Protein AF-A0A4U9DDW9-F1 (afdb_monomer_lite)

InterPro domains:
  IPR001584 Integrase, catalytic core [PF13333] (14-63)

Organism: Raoultella terrigena (NCBI:txid577)

pLDDT: mean 79.27, std 14.45, range [36.47, 94.94]

Structure (mmCIF, N/CA/C/O backbone):
data_AF-A0A4U9DDW9-F1
#
_entry.id   AF-A0A4U9DDW9-F1
#
loop_
_atom_site.group_PDB
_atom_site.id
_atom_site.type_symbol
_atom_site.label_atom_id
_atom_site.label_alt_id
_atom_site.label_comp_id
_atom_site.label_asym_id
_atom_site.label_entity_id
_atom_site.label_seq_id
_atom_site.pdbx_PDB_ins_code
_atom_site.Cartn_x
_atom_site.Cartn_y
_atom_site.Cartn_z
_atom_site.occupancy
_atom_site.B_iso_or_equiv
_atom_site.auth_seq_id
_atom_site.auth_comp_id
_atom_site.auth_asym_id
_atom_site.auth_atom_id
_atom_site.pdbx_PDB_model_num
ATOM 1 N N . MET A 1 1 ? 6.945 17.545 -23.237 1.00 42.81 1 MET A N 1
ATOM 2 C CA . MET A 1 1 ? 7.252 17.511 -21.789 1.00 42.81 1 MET A CA 1
ATOM 3 C C . MET A 1 1 ? 5.961 17.562 -20.966 1.00 42.81 1 MET A C 1
ATOM 5 O O . MET A 1 1 ? 5.331 18.611 -20.961 1.00 42.81 1 MET A O 1
ATOM 9 N N . PRO A 1 2 ? 5.550 16.480 -20.270 1.00 47.56 2 PRO A N 1
ATOM 10 C CA . PRO A 1 2 ? 4.644 16.615 -19.127 1.00 47.56 2 PRO A CA 1
ATOM 11 C C . PRO A 1 2 ? 5.118 15.752 -17.942 1.00 47.56 2 PRO A C 1
ATOM 13 O O . PRO A 1 2 ? 4.686 14.618 -17.761 1.00 47.56 2 PRO A O 1
ATOM 16 N N . VAL A 1 3 ? 6.007 16.285 -17.102 1.00 51.47 3 VAL A N 1
ATOM 17 C CA . VAL A 1 3 ? 6.536 15.564 -15.921 1.00 51.47 3 VAL A CA 1
ATOM 18 C C . VAL A 1 3 ? 5.579 15.639 -14.712 1.00 51.47 3 VAL A C 1
ATOM 20 O O . VAL A 1 3 ? 5.756 14.929 -13.730 1.00 51.47 3 VAL A O 1
ATOM 23 N N . ARG A 1 4 ? 4.496 16.433 -14.777 1.00 42.06 4 ARG A N 1
ATOM 24 C CA . ARG A 1 4 ? 3.592 16.662 -13.628 1.00 42.06 4 ARG A CA 1
ATOM 25 C C . ARG A 1 4 ? 2.384 15.718 -13.522 1.00 42.06 4 ARG A C 1
ATOM 27 O O . ARG A 1 4 ? 1.755 15.679 -12.474 1.00 42.06 4 ARG A O 1
ATOM 34 N N . GLN A 1 5 ? 2.051 14.932 -14.552 1.00 36.47 5 GLN A N 1
ATOM 35 C CA . GLN A 1 5 ? 0.826 14.103 -14.543 1.00 36.47 5 GLN A CA 1
ATOM 36 C C . GLN A 1 5 ? 0.997 12.711 -13.902 1.00 36.47 5 GLN A C 1
ATOM 38 O O . GLN A 1 5 ? 0.019 12.035 -13.577 1.00 36.47 5 GLN A O 1
ATOM 43 N N . THR A 1 6 ? 2.233 12.244 -13.726 1.00 47.38 6 THR A N 1
ATOM 44 C CA . THR A 1 6 ? 2.529 10.879 -13.261 1.00 47.38 6 THR A CA 1
ATOM 45 C C . THR A 1 6 ? 2.465 10.723 -11.743 1.00 47.38 6 THR A C 1
ATOM 47 O O . THR A 1 6 ? 2.155 9.624 -11.277 1.00 47.38 6 THR A O 1
ATOM 50 N N . GLN A 1 7 ? 2.698 11.795 -10.977 1.00 51.66 7 GLN A N 1
ATOM 51 C CA . GLN A 1 7 ? 2.672 11.761 -9.512 1.00 51.66 7 GLN A CA 1
ATOM 52 C C . GLN A 1 7 ? 1.238 11.568 -8.988 1.00 51.66 7 GLN A C 1
ATOM 54 O O . GLN A 1 7 ? 0.958 10.611 -8.269 1.00 51.66 7 GLN A O 1
ATOM 59 N N . THR A 1 8 ? 0.290 12.368 -9.483 1.00 52.25 8 THR A N 1
ATOM 60 C CA . THR A 1 8 ? -1.118 12.369 -9.045 1.00 52.25 8 THR A CA 1
ATOM 61 C C . THR A 1 8 ? -1.835 11.035 -9.300 1.00 52.25 8 THR A C 1
ATOM 63 O O . THR A 1 8 ? -2.724 10.637 -8.547 1.00 52.25 8 THR A O 1
ATOM 66 N N . ARG A 1 9 ? -1.441 10.288 -10.346 1.00 60.81 9 ARG A N 1
ATOM 67 C CA . ARG A 1 9 ? -2.012 8.959 -10.643 1.00 60.81 9 ARG A CA 1
ATOM 68 C C . ARG A 1 9 ? -1.486 7.845 -9.729 1.00 60.81 9 ARG A C 1
ATOM 70 O O . ARG A 1 9 ? -2.202 6.861 -9.534 1.00 60.81 9 ARG A O 1
ATOM 77 N N . ARG A 1 10 ? -0.265 7.955 -9.185 1.00 66.25 10 ARG A N 1
ATOM 78 C CA . ARG A 1 10 ? 0.292 6.941 -8.263 1.00 66.25 10 ARG A CA 1
ATOM 79 C C . ARG A 1 10 ? -0.380 7.009 -6.899 1.00 66.25 10 ARG A C 1
ATOM 81 O O . ARG A 1 10 ? -0.808 5.970 -6.403 1.00 66.25 10 ARG A O 1
ATOM 88 N N . ASP A 1 11 ? -0.551 8.215 -6.366 1.00 68.31 11 ASP A N 1
ATOM 89 C CA . ASP A 1 11 ? -1.137 8.431 -5.040 1.00 68.31 11 ASP A CA 1
ATOM 90 C C . ASP A 1 11 ? -2.576 7.914 -4.966 1.00 68.31 11 ASP A C 1
ATOM 92 O O . ASP A 1 11 ? -2.960 7.260 -3.997 1.00 68.31 11 ASP A O 1
ATOM 96 N N . ARG A 1 12 ? -3.360 8.113 -6.035 1.00 79.06 12 ARG A N 1
ATOM 97 C CA . ARG A 1 12 ? -4.722 7.568 -6.131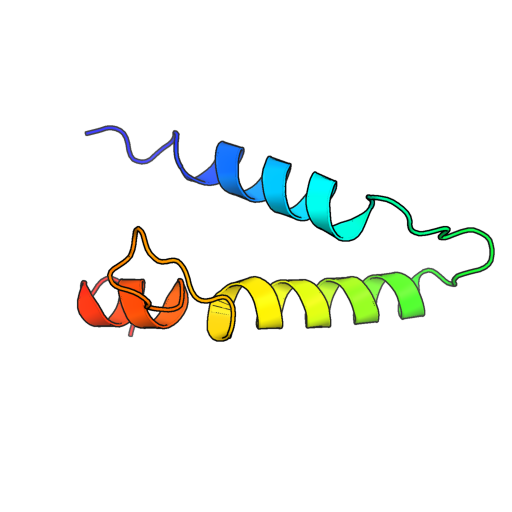 1.00 79.06 12 ARG A CA 1
ATOM 98 C C . ARG A 1 12 ? -4.746 6.037 -6.067 1.00 79.06 12 ARG A C 1
ATOM 100 O O . ARG A 1 12 ? -5.622 5.477 -5.417 1.00 79.06 12 ARG A O 1
ATOM 107 N N . ARG A 1 13 ? -3.808 5.354 -6.734 1.00 81.25 13 ARG A N 1
ATOM 108 C CA . ARG A 1 13 ? -3.743 3.882 -6.726 1.00 81.25 13 ARG A CA 1
ATOM 109 C C . ARG A 1 13 ? -3.348 3.329 -5.366 1.00 81.25 13 ARG A C 1
ATOM 111 O O . ARG A 1 13 ? -3.997 2.402 -4.910 1.00 81.25 13 ARG A O 1
ATOM 118 N N . ILE A 1 14 ? -2.334 3.912 -4.728 1.00 85.12 14 ILE A N 1
ATOM 119 C CA . ILE A 1 14 ? -1.870 3.473 -3.403 1.00 85.12 14 ILE A CA 1
ATOM 120 C C . ILE A 1 14 ? -2.993 3.616 -2.379 1.00 85.12 14 ILE A C 1
ATOM 122 O O . ILE A 1 14 ? -3.276 2.667 -1.656 1.00 85.12 14 ILE A O 1
ATOM 126 N N . LYS A 1 15 ? -3.677 4.769 -2.366 1.00 83.62 15 LYS A N 1
ATOM 127 C CA . LYS A 1 15 ? -4.834 4.985 -1.491 1.00 83.62 15 LYS A CA 1
ATOM 128 C C . LYS A 1 15 ? -5.911 3.930 -1.758 1.00 83.62 15 LYS A C 1
ATOM 130 O O . LYS A 1 15 ? -6.320 3.234 -0.841 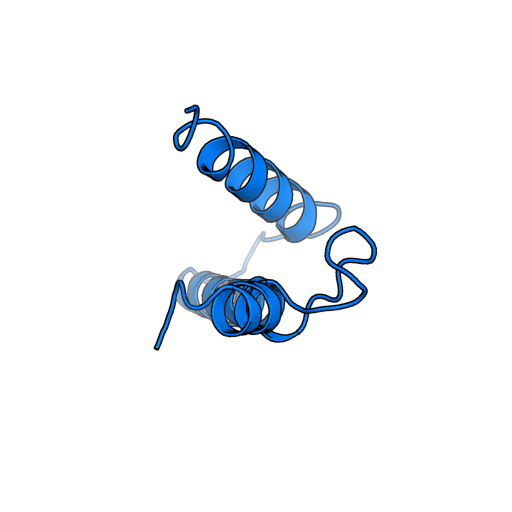1.00 83.62 15 LYS A O 1
ATOM 135 N N . ASN A 1 16 ? -6.311 3.733 -3.013 1.00 87.94 16 ASN A N 1
ATOM 136 C CA . ASN A 1 16 ? -7.351 2.755 -3.321 1.00 87.94 16 ASN A CA 1
ATOM 137 C C . ASN A 1 16 ? -6.953 1.320 -2.926 1.00 87.94 16 ASN A C 1
ATOM 139 O O . ASN A 1 16 ? -7.722 0.647 -2.262 1.00 87.94 16 ASN A O 1
ATOM 143 N N . GLU A 1 17 ? -5.752 0.858 -3.281 1.00 86.31 17 GLU A N 1
ATOM 144 C CA . GLU A 1 17 ? -5.288 -0.510 -2.998 1.00 86.31 17 GLU A CA 1
ATOM 145 C C . GLU A 1 17 ? -5.073 -0.770 -1.493 1.00 86.31 17 GLU A C 1
ATOM 147 O O . GLU A 1 17 ? -5.345 -1.870 -1.019 1.00 86.31 17 GLU A O 1
ATOM 152 N N . MET A 1 18 ? -4.602 0.219 -0.723 1.00 86.88 18 MET A N 1
ATOM 153 C CA . MET A 1 18 ? -4.345 0.043 0.712 1.00 86.88 18 MET A CA 1
ATOM 154 C C . MET A 1 18 ? -5.636 -0.017 1.539 1.00 86.88 18 MET A C 1
ATOM 156 O O . MET A 1 18 ? -5.705 -0.799 2.494 1.00 86.88 18 MET A O 1
ATOM 160 N N . PHE A 1 19 ? -6.626 0.809 1.181 1.00 84.88 19 PHE A N 1
ATOM 161 C CA . PHE A 1 19 ? -7.883 0.959 1.920 1.00 84.88 19 PHE A CA 1
ATOM 162 C C . PHE A 1 19 ? -8.998 0.016 1.442 1.00 84.88 19 PHE A C 1
ATOM 164 O O . PHE A 1 19 ? -9.979 -0.162 2.158 1.00 84.88 19 PHE A O 1
ATOM 171 N N . TYR A 1 20 ? -8.875 -0.606 0.266 1.00 86.31 20 TYR A N 1
ATOM 172 C CA . TYR A 1 20 ? -9.919 -1.492 -0.249 1.00 86.31 20 TYR A CA 1
ATOM 173 C C . TYR A 1 20 ? -10.063 -2.766 0.594 1.00 86.31 20 TYR A C 1
ATOM 175 O O . TYR A 1 20 ? -9.108 -3.525 0.753 1.00 86.31 20 TYR A O 1
ATOM 183 N N . GLY A 1 21 ? -11.273 -3.008 1.110 1.00 82.56 21 GLY A N 1
ATOM 184 C CA . GLY A 1 21 ? -11.634 -4.244 1.813 1.00 82.56 21 GLY A CA 1
ATOM 185 C C . GLY A 1 21 ? -10.938 -4.456 3.160 1.00 82.56 21 GLY A C 1
ATOM 186 O O . GLY A 1 21 ? -10.929 -5.581 3.655 1.00 82.56 21 GLY A O 1
ATOM 187 N N . ARG A 1 22 ? -10.338 -3.411 3.747 1.00 84.56 22 ARG A N 1
ATOM 188 C CA . ARG A 1 22 ? -9.674 -3.495 5.051 1.00 84.56 22 ARG A CA 1
ATOM 189 C C . ARG A 1 22 ? -10.350 -2.587 6.066 1.00 84.56 22 ARG A C 1
ATOM 191 O O . ARG A 1 22 ? -10.497 -1.393 5.817 1.00 84.56 22 ARG A O 1
ATOM 198 N N . ASP A 1 23 ? -10.700 -3.161 7.211 1.00 86.19 23 ASP A N 1
ATOM 199 C CA . ASP A 1 23 ? -11.128 -2.395 8.372 1.00 86.19 23 ASP A CA 1
ATOM 200 C C . ASP A 1 23 ? -9.901 -1.893 9.143 1.00 86.19 23 ASP A C 1
ATOM 202 O O . ASP A 1 23 ? -8.941 -2.632 9.375 1.00 86.19 23 ASP A O 1
ATOM 206 N N . TRP A 1 24 ? -9.931 -0.613 9.496 1.00 86.25 24 TRP A N 1
ATOM 207 C CA . TRP A 1 24 ? -8.898 0.057 10.282 1.00 86.25 24 TRP A CA 1
ATOM 208 C C . TRP A 1 24 ? -9.414 0.479 11.663 1.00 86.25 24 TRP A C 1
ATOM 210 O O . TRP A 1 24 ? -8.671 1.096 12.428 1.00 86.25 24 TRP A O 1
ATOM 220 N N . ALA A 1 25 ? -10.664 0.146 12.002 1.00 89.31 25 ALA A N 1
ATOM 221 C CA . ALA A 1 25 ? -11.221 0.375 13.323 1.00 89.31 25 ALA A CA 1
ATOM 222 C C . ALA A 1 25 ? -10.381 -0.343 14.393 1.00 89.31 25 ALA A C 1
ATOM 224 O O . ALA A 1 25 ? -10.020 -1.512 14.262 1.00 89.31 25 ALA A O 1
ATOM 225 N N . GLY A 1 26 ? -10.023 0.382 15.454 1.00 90.56 26 GLY A N 1
ATOM 226 C CA . GLY A 1 26 ? -9.235 -0.154 16.570 1.00 90.56 26 GLY A CA 1
ATOM 227 C C . GLY A 1 26 ? -7.727 -0.295 16.316 1.00 90.56 26 GLY A C 1
ATOM 228 O O . GLY A 1 26 ? -7.000 -0.705 17.222 1.00 90.56 26 GLY A O 1
ATOM 229 N N . ILE A 1 27 ? -7.216 0.067 15.132 1.00 91.12 27 ILE A N 1
ATOM 230 C CA . ILE A 1 27 ? -5.768 0.128 14.887 1.00 91.12 27 ILE A CA 1
ATOM 231 C C . ILE A 1 27 ? -5.208 1.441 15.446 1.00 91.12 27 ILE A C 1
ATOM 233 O O . ILE A 1 27 ? -5.716 2.524 15.164 1.00 91.12 27 ILE A O 1
ATOM 237 N N . THR A 1 28 ? -4.129 1.352 16.231 1.00 94.94 28 THR A N 1
ATOM 238 C CA . THR A 1 28 ? -3.434 2.540 16.742 1.00 94.94 28 THR A CA 1
ATOM 239 C C . THR A 1 28 ? -2.717 3.282 15.620 1.00 94.94 28 THR A C 1
ATOM 241 O O . THR A 1 28 ? -2.278 2.6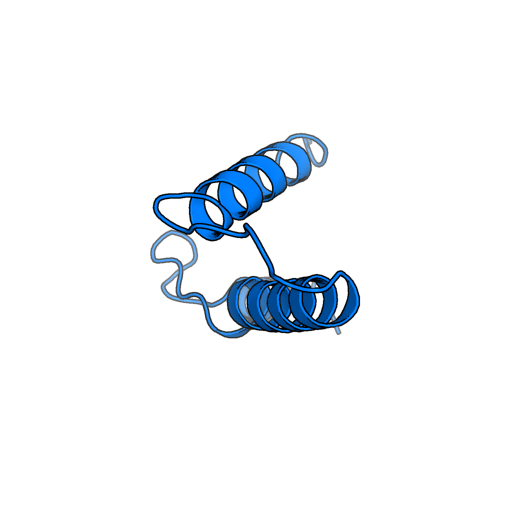85 14.631 1.00 94.94 28 THR A O 1
ATOM 244 N N . LEU A 1 29 ? -2.536 4.591 15.796 1.00 92.12 29 LEU A N 1
ATOM 245 C CA . LEU A 1 29 ? -1.860 5.427 14.808 1.00 92.12 29 LEU A CA 1
ATOM 246 C C . LEU A 1 29 ? -0.447 4.912 14.476 1.00 92.12 29 LEU A C 1
ATOM 248 O O . LEU A 1 29 ? -0.069 4.868 13.309 1.00 92.12 29 LEU A O 1
ATOM 252 N N . GLU A 1 30 ? 0.316 4.445 15.466 1.00 94.31 30 GLU A N 1
ATOM 253 C CA . GLU A 1 30 ? 1.670 3.912 15.241 1.00 94.31 30 GLU A CA 1
ATOM 254 C C . GLU A 1 30 ? 1.659 2.643 14.383 1.00 94.31 30 GLU A C 1
ATOM 256 O O . GLU A 1 30 ? 2.460 2.504 13.454 1.00 94.31 30 GLU A O 1
ATOM 261 N N . LYS A 1 31 ? 0.719 1.724 14.646 1.00 92.25 31 LYS A N 1
ATOM 262 C CA . LYS A 1 31 ? 0.556 0.508 13.839 1.00 92.25 31 LYS A CA 1
ATOM 263 C C . LYS A 1 31 ? 0.149 0.853 12.413 1.00 92.25 31 LYS A C 1
ATOM 265 O O . LYS A 1 31 ? 0.664 0.243 11.476 1.00 92.25 31 LYS A O 1
ATOM 270 N N . PHE A 1 32 ? -0.724 1.844 12.246 1.00 91.69 32 PHE A N 1
ATOM 271 C CA . PHE A 1 32 ? -1.113 2.343 10.933 1.00 91.69 32 PHE A CA 1
ATOM 272 C C . PHE A 1 32 ? 0.088 2.914 10.163 1.00 91.69 32 PHE A C 1
ATOM 274 O O . PHE A 1 32 ? 0.315 2.524 9.018 1.00 91.69 32 PHE A O 1
ATOM 281 N N . ILE A 1 33 ? 0.903 3.765 10.799 1.00 93.25 33 ILE A N 1
ATOM 282 C CA . ILE A 1 33 ? 2.111 4.346 10.190 1.00 93.25 33 ILE A CA 1
ATOM 283 C C . ILE A 1 33 ? 3.104 3.249 9.788 1.00 93.25 33 ILE A C 1
ATOM 285 O O . ILE A 1 33 ? 3.621 3.268 8.672 1.00 93.25 33 ILE A O 1
ATOM 289 N N . CYS A 1 34 ? 3.333 2.255 10.650 1.00 94.06 34 CYS A N 1
ATOM 290 C CA . CYS A 1 34 ? 4.221 1.134 10.342 1.00 94.06 34 CYS A CA 1
ATOM 291 C C . CYS A 1 34 ? 3.723 0.320 9.133 1.00 94.06 34 CYS A C 1
ATOM 293 O O . CYS A 1 34 ? 4.505 -0.036 8.245 1.00 94.06 34 CYS A O 1
ATOM 295 N N . PHE A 1 35 ? 2.413 0.064 9.060 1.00 91.19 35 PHE A N 1
ATOM 296 C CA . PHE A 1 35 ? 1.800 -0.602 7.911 1.00 91.19 35 PHE A CA 1
ATOM 297 C C . PHE A 1 35 ? 1.953 0.208 6.627 1.00 91.19 35 PHE A C 1
ATOM 299 O O . PHE A 1 35 ? 2.299 -0.356 5.587 1.00 91.19 35 PHE A O 1
ATOM 306 N N . LEU A 1 36 ? 1.714 1.517 6.702 1.00 91.44 36 LEU A N 1
ATOM 307 C CA . LEU A 1 36 ? 1.846 2.431 5.577 1.00 91.44 36 LEU A CA 1
ATOM 308 C C . LEU A 1 36 ? 3.286 2.454 5.045 1.00 91.44 36 LEU A C 1
ATOM 310 O O . LEU A 1 36 ? 3.482 2.277 3.844 1.00 91.44 36 LEU A O 1
ATOM 314 N N . ASP A 1 37 ? 4.287 2.598 5.919 1.00 92.81 37 ASP A N 1
ATOM 315 C CA . ASP A 1 37 ? 5.705 2.600 5.528 1.00 92.81 37 ASP A CA 1
ATOM 316 C C . ASP A 1 37 ? 6.094 1.287 4.837 1.00 92.81 37 ASP A C 1
ATOM 318 O O . ASP A 1 37 ? 6.618 1.285 3.717 1.00 92.81 37 ASP A O 1
ATOM 322 N N . ARG A 1 38 ? 5.742 0.145 5.443 1.00 91.62 38 ARG A N 1
ATOM 323 C CA . ARG A 1 38 ? 6.017 -1.174 4.859 1.00 91.62 38 ARG A CA 1
ATOM 324 C C . ARG A 1 38 ? 5.341 -1.345 3.498 1.00 91.62 38 ARG A C 1
ATOM 326 O O . ARG A 1 38 ? 5.955 -1.874 2.569 1.00 91.62 38 ARG A O 1
ATOM 333 N N . TYR A 1 39 ? 4.095 -0.895 3.367 1.00 90.69 39 TYR A N 1
ATOM 334 C CA . TYR A 1 39 ? 3.349 -0.984 2.116 1.00 90.69 39 TYR A CA 1
ATOM 335 C C . TYR A 1 39 ? 3.966 -0.110 1.018 1.00 90.69 39 TYR A C 1
ATOM 337 O O . TYR A 1 39 ? 4.135 -0.574 -0.110 1.00 90.69 39 TYR A O 1
ATOM 345 N N . ILE A 1 40 ? 4.372 1.122 1.341 1.00 89.56 40 ILE A N 1
ATOM 346 C CA . ILE A 1 40 ? 5.033 2.035 0.398 1.00 89.56 40 ILE A CA 1
ATOM 347 C C . ILE A 1 40 ? 6.367 1.454 -0.087 1.00 89.56 40 ILE A C 1
ATOM 349 O O . ILE A 1 40 ? 6.638 1.474 -1.293 1.00 89.56 40 ILE A O 1
ATOM 353 N N . ARG A 1 41 ? 7.190 0.898 0.813 1.00 89.69 41 ARG A N 1
ATOM 354 C CA . ARG A 1 41 ? 8.451 0.235 0.434 1.00 89.69 41 ARG A CA 1
ATOM 355 C C . ARG A 1 41 ? 8.203 -0.926 -0.522 1.00 89.69 41 ARG A C 1
ATOM 357 O O . ARG A 1 41 ? 8.782 -0.967 -1.608 1.00 89.69 41 ARG A O 1
ATOM 364 N N . TRP A 1 42 ? 7.263 -1.812 -0.187 1.00 88.38 42 TRP A N 1
ATOM 365 C CA . TRP A 1 42 ? 6.878 -2.920 -1.066 1.00 88.38 42 TRP A CA 1
ATOM 366 C C . TRP A 1 42 ? 6.387 -2.432 -2.439 1.00 88.38 42 TRP A C 1
ATOM 368 O O . TRP A 1 42 ? 6.826 -2.940 -3.476 1.00 88.38 42 TRP A O 1
ATOM 378 N N . TYR A 1 43 ? 5.532 -1.405 -2.464 1.00 86.38 43 TYR A N 1
ATOM 379 C CA . TYR A 1 43 ? 4.983 -0.829 -3.692 1.00 86.38 43 TYR A CA 1
ATOM 380 C C . TYR A 1 43 ? 6.076 -0.280 -4.619 1.00 86.38 43 TYR A C 1
ATOM 382 O O . TYR A 1 43 ? 5.981 -0.402 -5.842 1.00 86.38 43 TYR A O 1
ATOM 390 N N . ASN A 1 44 ? 7.124 0.316 -4.049 1.00 83.88 44 ASN A N 1
ATOM 391 C CA . ASN A 1 44 ? 8.228 0.896 -4.807 1.00 83.88 44 ASN A CA 1
ATOM 392 C C . ASN A 1 44 ? 9.258 -0.143 -5.265 1.00 83.88 44 ASN A C 1
ATOM 394 O O . ASN A 1 44 ? 9.745 -0.065 -6.396 1.00 83.88 44 ASN A O 1
ATOM 398 N N . GLU A 1 45 ? 9.596 -1.102 -4.407 1.00 83.31 45 GLU A N 1
ATOM 399 C CA . GLU A 1 45 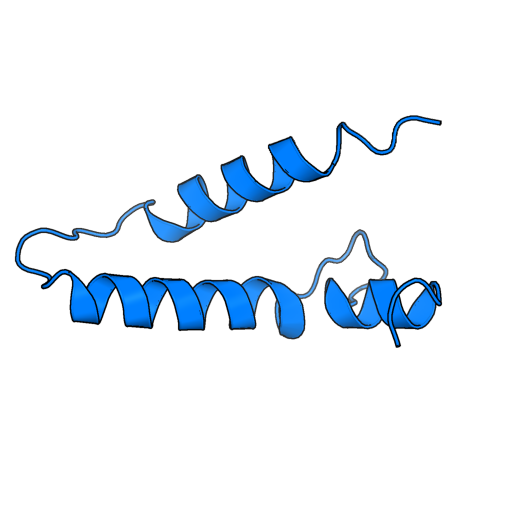? 10.740 -1.994 -4.619 1.00 83.31 45 GLU A CA 1
ATOM 400 C C . GLU A 1 45 ? 10.363 -3.343 -5.223 1.00 83.31 45 GLU A C 1
ATOM 402 O O . GLU A 1 45 ? 11.133 -3.906 -6.006 1.00 83.31 45 GLU A O 1
ATOM 407 N N . LYS A 1 46 ? 9.196 -3.879 -4.853 1.00 79.88 46 LYS A N 1
ATOM 408 C CA . LYS A 1 46 ? 8.820 -5.274 -5.120 1.00 79.88 46 LYS A CA 1
ATOM 409 C C . LYS A 1 46 ? 7.674 -5.411 -6.112 1.00 79.88 46 LYS A C 1
ATOM 411 O O . LYS A 1 46 ? 7.577 -6.445 -6.766 1.00 79.88 46 LYS A O 1
ATOM 416 N N . ARG A 1 47 ? 6.824 -4.392 -6.269 1.00 81.94 47 ARG A N 1
ATOM 417 C CA . ARG A 1 47 ? 5.691 -4.453 -7.203 1.00 81.94 47 ARG A CA 1
ATOM 418 C C . ARG A 1 47 ? 6.176 -4.585 -8.647 1.00 81.94 47 ARG A C 1
ATOM 420 O O . ARG A 1 47 ? 6.723 -3.639 -9.202 1.00 81.94 47 ARG A O 1
ATOM 427 N N . ILE A 1 48 ? 5.904 -5.722 -9.277 1.00 79.56 48 ILE A N 1
ATOM 428 C CA . ILE A 1 48 ? 6.202 -5.960 -10.692 1.00 79.56 48 ILE A CA 1
ATOM 429 C C . ILE A 1 48 ? 5.137 -5.279 -11.547 1.00 79.56 48 ILE A C 1
ATOM 431 O O . ILE A 1 48 ? 3.937 -5.479 -11.347 1.00 79.56 48 ILE A O 1
ATOM 435 N N . LYS A 1 49 ? 5.566 -4.467 -12.516 1.00 79.56 49 LYS A N 1
ATOM 436 C CA . LYS A 1 49 ? 4.658 -3.818 -13.461 1.00 79.56 49 LYS A CA 1
ATOM 437 C C . LYS A 1 49 ? 4.994 -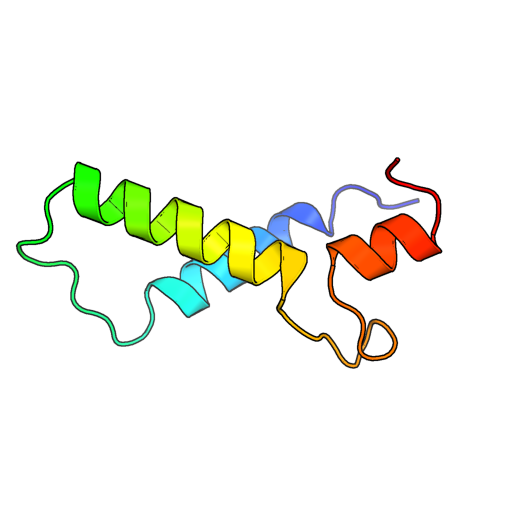4.271 -14.876 1.00 79.56 49 LYS A C 1
ATOM 439 O O . LYS A 1 49 ? 6.031 -3.907 -15.417 1.00 79.56 49 LYS A O 1
ATOM 444 N N . LEU A 1 50 ? 4.090 -5.032 -15.493 1.00 76.81 50 LEU A N 1
ATOM 445 C CA . LEU A 1 50 ? 4.271 -5.551 -16.857 1.00 76.81 50 LEU A CA 1
ATOM 446 C C . LEU A 1 50 ? 4.516 -4.429 -17.873 1.00 76.81 50 LEU A C 1
ATOM 448 O O . LEU A 1 50 ? 5.415 -4.532 -18.698 1.00 76.81 50 LEU A O 1
ATOM 452 N N . SER A 1 51 ? 3.817 -3.299 -17.727 1.00 77.44 51 SER A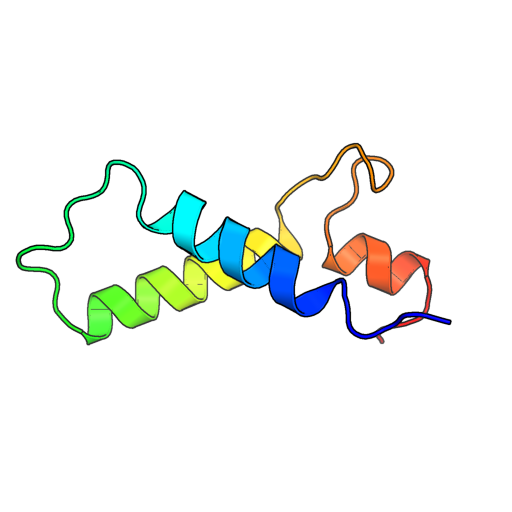 N 1
ATOM 453 C CA . SER A 1 51 ? 4.021 -2.118 -18.577 1.00 77.44 51 SER A CA 1
ATOM 454 C C . SER A 1 51 ? 5.402 -1.459 -18.427 1.00 77.44 51 SER A C 1
ATOM 456 O O . SER A 1 51 ? 5.679 -0.495 -19.126 1.00 77.44 51 SER A O 1
ATOM 458 N N . LEU A 1 52 ? 6.217 -1.879 -17.454 1.00 79.00 52 LEU A N 1
ATOM 459 C CA . LEU A 1 52 ? 7.599 -1.435 -17.251 1.00 79.00 52 LEU A CA 1
ATOM 460 C C . LEU A 1 52 ? 8.595 -2.543 -17.625 1.00 79.00 52 LEU A C 1
ATOM 462 O O . LEU A 1 52 ? 9.684 -2.584 -17.068 1.00 79.00 52 LEU A O 1
ATOM 466 N N . GLY A 1 53 ? 8.213 -3.489 -18.487 1.00 81.44 53 GLY A N 1
ATOM 467 C CA . GLY A 1 53 ? 9.064 -4.632 -18.831 1.00 81.44 53 GLY A CA 1
ATOM 468 C C . GLY A 1 53 ? 9.240 -5.606 -17.665 1.00 81.44 53 GLY A C 1
ATOM 469 O O . GLY A 1 53 ? 10.338 -6.091 -17.427 1.00 81.44 53 GLY A O 1
ATOM 470 N N . ALA A 1 54 ? 8.176 -5.831 -16.886 1.00 82.81 54 ALA A N 1
ATOM 471 C CA . ALA A 1 54 ? 8.196 -6.666 -15.678 1.00 82.81 54 ALA A CA 1
ATOM 472 C C . ALA A 1 54 ? 9.205 -6.209 -14.598 1.00 82.81 54 ALA A C 1
ATOM 474 O O . ALA A 1 54 ? 9.623 -6.989 -13.743 1.00 82.81 54 ALA A O 1
ATOM 475 N N . MET A 1 55 ? 9.553 -4.920 -14.580 1.00 82.62 55 MET A N 1
ATOM 476 C CA . MET A 1 55 ? 10.411 -4.330 -13.553 1.00 82.62 55 MET A CA 1
ATOM 477 C C . MET A 1 55 ? 9.605 -3.703 -12.413 1.00 82.62 55 MET A C 1
ATOM 479 O O . MET A 1 55 ? 8.449 -3.295 -12.581 1.00 82.62 55 MET A O 1
ATOM 483 N N . SER A 1 56 ? 10.244 -3.589 -11.245 1.00 82.06 56 SER A N 1
ATOM 484 C CA . SER A 1 56 ? 9.727 -2.746 -10.171 1.00 82.06 56 SER A CA 1
ATOM 485 C C . SER A 1 56 ? 9.980 -1.265 -10.456 1.00 82.06 56 SER A C 1
ATOM 487 O O . SER A 1 56 ? 10.903 -0.934 -11.204 1.00 82.06 56 SER A O 1
ATOM 489 N N . PRO A 1 57 ? 9.189 -0.340 -9.880 1.00 81.62 57 PRO A N 1
ATOM 490 C CA . PRO A 1 57 ? 9.370 1.092 -10.097 1.00 81.62 57 PRO A CA 1
ATOM 491 C C . PRO A 1 57 ? 10.788 1.601 -9.815 1.00 81.62 57 PRO A C 1
ATOM 493 O O . PRO A 1 57 ? 11.240 2.501 -10.518 1.00 81.62 57 PRO A O 1
ATOM 496 N N . VAL A 1 58 ? 11.472 1.055 -8.804 1.00 84.00 58 VAL A N 1
ATOM 497 C CA . VAL A 1 58 ? 12.878 1.383 -8.504 1.00 84.00 58 VAL A CA 1
ATOM 498 C C . VAL A 1 58 ? 13.810 0.838 -9.583 1.00 84.00 58 VAL A C 1
ATOM 500 O O . VAL A 1 58 ? 14.564 1.614 -10.161 1.00 84.00 58 VAL A O 1
ATOM 503 N N . LYS A 1 59 ? 13.702 -0.452 -9.929 1.00 81.00 59 LYS A N 1
ATOM 504 C CA . LYS A 1 59 ? 14.529 -1.065 -10.983 1.00 81.00 59 LYS A CA 1
ATOM 505 C C . LYS A 1 59 ? 14.368 -0.362 -12.327 1.00 81.00 59 LYS A C 1
ATOM 507 O O . LYS A 1 59 ? 15.343 -0.136 -13.028 1.00 81.00 59 LYS A O 1
ATOM 512 N N . TYR A 1 60 ? 13.148 0.049 -12.656 1.00 83.69 60 TYR A N 1
ATOM 513 C CA . TYR A 1 60 ? 12.873 0.811 -13.867 1.00 83.69 60 TYR A CA 1
ATOM 514 C C . TYR A 1 60 ? 13.547 2.192 -13.851 1.00 83.69 60 TYR A C 1
ATOM 516 O O . TYR A 1 60 ? 14.089 2.618 -14.864 1.00 83.69 60 TYR A O 1
ATOM 524 N N . ARG A 1 61 ? 13.567 2.893 -12.706 1.00 84.25 61 ARG A N 1
ATOM 525 C CA . ARG A 1 61 ? 14.280 4.179 -12.577 1.00 84.25 61 ARG A CA 1
ATOM 526 C C . ARG A 1 61 ? 15.798 4.025 -12.667 1.00 84.25 61 ARG A C 1
ATOM 528 O O . ARG A 1 61 ? 16.430 4.875 -13.286 1.00 84.25 61 ARG A O 1
ATOM 535 N N . GLN A 1 62 ? 16.349 2.955 -12.095 1.00 83.88 62 GLN A N 1
ATOM 536 C CA . GLN A 1 62 ? 17.769 2.607 -12.219 1.00 83.88 62 GLN A CA 1
ATOM 537 C C . GLN A 1 62 ? 18.132 2.278 -13.671 1.00 83.88 62 GLN A C 1
ATOM 539 O O . GLN A 1 62 ? 19.102 2.809 -14.194 1.00 83.88 62 GLN A O 1
ATOM 544 N N . HIS A 1 63 ? 17.306 1.480 -14.356 1.00 82.81 63 HIS A N 1
ATOM 545 C CA . HIS A 1 63 ? 17.486 1.165 -15.775 1.00 82.81 63 HIS A CA 1
ATOM 546 C C . HIS A 1 63 ? 17.459 2.416 -16.668 1.00 82.81 63 HIS A C 1
ATOM 548 O O . HIS A 1 63 ? 18.164 2.477 -17.668 1.00 82.81 63 HIS A O 1
ATOM 554 N N . LEU A 1 64 ? 16.672 3.428 -16.293 1.00 83.81 64 LEU A N 1
ATOM 555 C CA . LEU A 1 64 ? 16.619 4.715 -16.989 1.00 83.81 64 LEU A CA 1
ATOM 556 C C . LEU A 1 64 ? 17.720 5.708 -16.569 1.00 83.81 64 LEU A C 1
ATOM 558 O O . LEU A 1 64 ? 17.765 6.804 -17.119 1.00 83.81 64 LEU A O 1
ATOM 562 N N . GLY A 1 65 ? 18.566 5.381 -15.584 1.00 83.12 65 GLY A N 1
ATOM 563 C CA . GLY A 1 65 ? 19.616 6.279 -15.086 1.00 83.12 65 GLY A CA 1
ATOM 564 C C . GLY A 1 65 ? 19.104 7.522 -14.342 1.00 83.12 65 GLY A C 1
ATOM 565 O O . GLY A 1 65 ? 19.818 8.512 -14.234 1.00 83.12 65 GLY A O 1
ATOM 566 N N . ILE A 1 66 ? 17.862 7.503 -13.840 1.00 78.19 66 ILE A N 1
ATOM 567 C CA . ILE A 1 66 ? 17.209 8.656 -13.174 1.00 78.19 66 ILE A CA 1
ATOM 568 C C . ILE A 1 66 ? 17.469 8.648 -11.653 1.00 78.19 66 ILE A C 1
ATOM 570 O O . ILE A 1 66 ? 17.179 9.607 -10.941 1.00 78.19 66 ILE A O 1
ATOM 574 N N . THR A 1 67 ? 17.978 7.543 -11.115 1.00 59.34 67 THR A N 1
ATOM 575 C CA . THR A 1 67 ? 18.247 7.366 -9.685 1.00 59.34 67 THR A CA 1
ATOM 576 C C . THR A 1 67 ? 19.523 6.551 -9.528 1.00 59.34 67 THR A C 1
ATOM 578 O O . THR A 1 67 ? 19.554 5.410 -9.993 1.00 59.34 67 THR A O 1
ATOM 581 N N . THR A 1 68 ? 20.525 7.150 -8.880 1.00 51.06 68 THR A N 1
ATOM 582 C CA . THR A 1 68 ? 21.643 6.451 -8.227 1.00 51.06 68 THR A CA 1
ATOM 583 C C . THR A 1 68 ? 21.195 6.005 -6.844 1.00 51.06 68 THR A C 1
ATOM 585 O O . THR A 1 68 ? 20.535 6.824 -6.162 1.00 51.06 68 THR A O 1
#

Foldseek 3Di:
DDPPPVVVVVVVVLVCVVPPPDDCPPPDPVNVVVVSVVSVCCQQQPDQDVVLVRHHNPVSCVVVVNDD

Secondary structure (DSSP, 8-state):
---SHHHHHHHHHHHHHHHTT---TT--HHHHHHHHHHHHHHHHHT--BGGGTTB-HHHHHHHTTS--

Radius of gyration: 14.49 Å; chains: 1; bounding box: 33×24×38 Å

Sequence (68 aa):
MPVRQTQTRRDRRIKNEMFYGRDWAGITLEKFICFLDRYIRWYNEKRIKLSLGAMSPVKYRQHLGITT